Protein AF-A0AAU6C5Q3-F1 (afdb_monomer_lite)

Foldseek 3Di:
DDDDDDDDPVVCDPVNVVVLVVLQVVQVVVVHGSVVVVLCVVVVDPVDPDDDDDDPDPVVPPDD

Sequence (64 aa):
MARGASLRPASLSPQLLAALRGLDGLARRRGQSLAQTALSWALRDARVTSLIIGASSVGSSTRA

Secondary structure (DSSP, 8-state):
-----SPPGGG--HHHHHHHHHHHHHHHHTT--HHHHHHHHHTTSTT--------S-GGGS---

Structure (mmCIF, N/CA/C/O backbone):
data_AF-A0AAU6C5Q3-F1
#
_entry.id   AF-A0AAU6C5Q3-F1
#
loop_
_atom_site.group_PDB
_atom_site.id
_atom_site.type_symbol
_atom_site.label_atom_id
_atom_site.label_alt_id
_atom_site.label_comp_id
_atom_site.label_asym_id
_atom_site.label_entity_id
_atom_site.label_seq_id
_atom_site.pdbx_PDB_ins_code
_atom_site.Cartn_x
_atom_site.Cartn_y
_atom_site.Cartn_z
_atom_site.occupancy
_atom_site.B_iso_or_equiv
_atom_site.auth_seq_id
_atom_site.auth_comp_id
_atom_site.auth_asym_id
_atom_site.auth_atom_id
_atom_site.pdbx_PDB_model_num
ATOM 1 N N . MET A 1 1 ? 13.096 -11.799 15.196 1.00 35.00 1 MET A N 1
ATOM 2 C CA . MET A 1 1 ? 13.906 -12.037 13.979 1.00 35.00 1 MET A CA 1
ATOM 3 C C . MET A 1 1 ? 13.021 -11.841 12.750 1.00 35.00 1 MET A C 1
ATOM 5 O O . MET A 1 1 ? 12.190 -12.700 12.502 1.00 35.00 1 MET A O 1
ATOM 9 N N . ALA A 1 2 ? 13.162 -10.747 11.998 1.00 36.59 2 ALA A N 1
ATOM 10 C CA . ALA A 1 2 ? 12.521 -10.601 10.686 1.00 36.59 2 ALA A CA 1
ATOM 11 C C . ALA A 1 2 ? 13.602 -10.755 9.609 1.00 36.59 2 ALA A C 1
ATOM 13 O O . ALA A 1 2 ? 14.368 -9.831 9.346 1.00 36.59 2 ALA A O 1
ATOM 14 N N . ARG A 1 3 ? 13.728 -11.964 9.055 1.00 54.38 3 ARG A N 1
ATOM 15 C CA . ARG A 1 3 ? 14.657 -12.279 7.964 1.00 54.38 3 ARG A CA 1
ATOM 16 C C . ARG A 1 3 ? 13.871 -12.375 6.651 1.00 54.38 3 ARG A C 1
ATOM 18 O O . ARG A 1 3 ? 13.049 -13.269 6.511 1.00 54.38 3 ARG A O 1
ATOM 25 N N . GLY A 1 4 ? 14.177 -11.486 5.699 1.00 51.34 4 GLY A N 1
ATOM 26 C CA . GLY A 1 4 ? 14.130 -11.800 4.263 1.00 51.34 4 GLY A CA 1
ATOM 27 C C . GLY A 1 4 ? 12.818 -11.620 3.484 1.00 51.34 4 GLY A C 1
ATOM 28 O O . GLY A 1 4 ? 12.482 -12.510 2.712 1.00 51.34 4 GLY A O 1
ATOM 29 N N . ALA A 1 5 ? 12.120 -10.484 3.599 1.00 56.50 5 ALA A N 1
ATOM 30 C CA . ALA A 1 5 ? 10.942 -10.179 2.762 1.00 56.50 5 ALA A CA 1
ATOM 31 C C . ALA A 1 5 ? 11.086 -8.915 1.888 1.00 56.50 5 ALA A C 1
ATOM 33 O O . ALA A 1 5 ? 10.091 -8.346 1.446 1.00 56.50 5 ALA A O 1
ATOM 34 N N . SER A 1 6 ? 12.311 -8.445 1.631 1.00 65.25 6 SER A N 1
ATOM 35 C CA . SER A 1 6 ? 12.517 -7.389 0.632 1.00 65.25 6 SER A CA 1
ATOM 36 C C . SER A 1 6 ? 12.204 -7.942 -0.761 1.00 65.25 6 SER A C 1
ATOM 38 O O . SER A 1 6 ? 12.590 -9.069 -1.079 1.00 65.25 6 SER A O 1
ATOM 40 N N . LEU A 1 7 ? 11.488 -7.160 -1.576 1.00 65.94 7 LEU A N 1
ATOM 41 C CA . LEU A 1 7 ? 11.110 -7.529 -2.944 1.00 65.94 7 LEU A CA 1
ATOM 42 C C . LEU A 1 7 ? 12.329 -8.062 -3.710 1.00 65.94 7 LEU A C 1
ATOM 44 O O . LEU A 1 7 ? 13.393 -7.440 -3.708 1.00 65.94 7 LEU A O 1
ATOM 48 N N . ARG A 1 8 ? 12.182 -9.219 -4.366 1.00 72.56 8 ARG A N 1
ATOM 49 C CA . ARG A 1 8 ? 13.258 -9.773 -5.195 1.00 72.56 8 ARG A CA 1
ATOM 50 C C . ARG A 1 8 ? 13.448 -8.848 -6.402 1.00 72.56 8 ARG A C 1
ATOM 52 O O . ARG A 1 8 ? 12.468 -8.570 -7.081 1.00 72.56 8 ARG A O 1
ATOM 59 N N . PRO A 1 9 ? 14.668 -8.412 -6.747 1.00 68.44 9 PRO A N 1
ATOM 60 C CA . PRO A 1 9 ? 14.875 -7.523 -7.896 1.00 68.44 9 PRO A CA 1
ATOM 61 C C . PRO A 1 9 ? 14.294 -8.079 -9.205 1.00 68.44 9 PRO A C 1
ATOM 63 O O . PRO A 1 9 ? 13.748 -7.332 -10.008 1.00 68.44 9 PRO A O 1
ATOM 66 N N . ALA A 1 10 ? 14.311 -9.405 -9.370 1.00 71.31 10 ALA A N 1
ATOM 67 C CA . ALA A 1 10 ? 13.718 -10.100 -10.511 1.00 71.31 10 ALA A CA 1
ATOM 68 C C . ALA A 1 10 ? 12.182 -9.969 -10.620 1.00 71.31 10 ALA A C 1
ATOM 70 O O . ALA A 1 10 ? 11.638 -10.209 -11.692 1.00 71.31 10 ALA A O 1
ATOM 71 N N . SER A 1 11 ? 11.467 -9.594 -9.549 1.00 72.81 11 SER A N 1
ATOM 72 C CA . SER A 1 11 ? 10.015 -9.360 -9.601 1.00 72.81 11 SER A CA 1
ATOM 73 C C . SER A 1 11 ? 9.646 -7.941 -10.049 1.00 72.81 11 SER A C 1
ATOM 75 O O . SER A 1 11 ? 8.467 -7.645 -10.229 1.00 72.81 11 SER A O 1
ATOM 77 N N . LEU A 1 12 ? 10.627 -7.046 -10.213 1.00 82.44 12 LEU A N 1
ATOM 78 C CA . LEU A 1 12 ? 10.410 -5.676 -10.673 1.00 82.44 12 LEU A CA 1
ATOM 79 C C . LEU A 1 12 ? 10.558 -5.606 -12.193 1.00 82.44 12 LEU A C 1
ATOM 81 O O . LEU A 1 12 ? 11.627 -5.297 -12.716 1.00 82.44 12 LEU A O 1
ATOM 85 N N . SER A 1 13 ? 9.472 -5.889 -12.914 1.00 89.00 13 SER A N 1
ATOM 86 C CA . SER A 1 13 ? 9.466 -5.706 -14.365 1.00 89.00 13 SER A CA 1
ATOM 87 C C . SER A 1 13 ? 9.581 -4.215 -14.736 1.00 89.00 13 SER A C 1
ATOM 89 O O . SER A 1 13 ? 9.103 -3.350 -13.988 1.00 89.00 13 SER A O 1
ATOM 91 N N . PRO A 1 14 ? 10.165 -3.877 -15.900 1.00 90.06 14 PRO A N 1
ATOM 92 C CA . PRO A 1 14 ? 10.209 -2.498 -16.390 1.00 90.06 14 PRO A CA 1
ATOM 93 C C . PRO A 1 14 ? 8.823 -1.840 -16.458 1.00 90.06 14 PRO A C 1
ATOM 95 O O . PRO A 1 14 ? 8.671 -0.659 -16.152 1.00 90.06 14 PRO A O 1
ATOM 98 N N . GLN A 1 15 ? 7.799 -2.620 -16.802 1.00 92.31 15 GLN A N 1
ATOM 99 C CA . GLN A 1 15 ? 6.408 -2.184 -16.881 1.00 92.31 15 GLN A CA 1
ATOM 100 C C . GLN A 1 15 ? 5.850 -1.836 -15.495 1.00 92.31 15 GLN A C 1
ATOM 102 O O . GLN A 1 15 ? 5.220 -0.791 -15.329 1.00 92.31 15 GLN A O 1
ATOM 107 N N . LEU A 1 16 ? 6.122 -2.669 -14.484 1.00 90.38 16 LEU A N 1
ATOM 108 C CA . LEU A 1 16 ? 5.730 -2.391 -13.102 1.00 90.38 16 LEU A CA 1
ATOM 109 C C . LEU A 1 16 ? 6.425 -1.128 -12.582 1.00 90.38 16 LEU A C 1
ATOM 1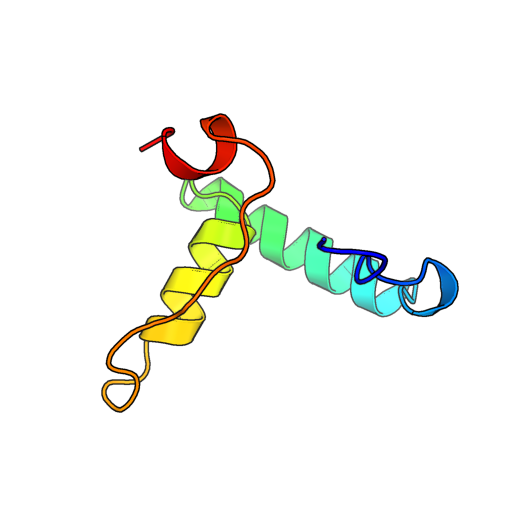11 O O . LEU A 1 16 ? 5.783 -0.276 -11.972 1.00 90.38 16 LEU A O 1
ATOM 115 N N . LEU A 1 17 ? 7.718 -0.963 -12.867 1.00 91.44 17 LEU A N 1
ATOM 116 C CA . LEU A 1 17 ? 8.465 0.239 -12.491 1.00 91.44 17 LEU A CA 1
ATOM 117 C C . LEU A 1 17 ? 7.903 1.502 -13.153 1.00 91.44 17 LEU A C 1
ATOM 119 O O . LEU A 1 17 ? 7.799 2.535 -12.493 1.00 91.44 17 LEU A O 1
ATOM 123 N N . ALA A 1 18 ? 7.511 1.429 -14.425 1.00 94.25 18 ALA A N 1
ATOM 124 C CA . ALA A 1 18 ? 6.869 2.544 -15.115 1.00 94.25 18 ALA A CA 1
ATOM 125 C C . ALA A 1 18 ? 5.535 2.929 -14.449 1.00 94.25 18 ALA A C 1
ATOM 127 O O . ALA A 1 18 ? 5.301 4.109 -14.180 1.00 94.25 18 ALA A O 1
ATOM 128 N N . ALA A 1 19 ? 4.703 1.943 -14.100 1.00 92.50 19 ALA A N 1
ATOM 129 C CA . ALA A 1 19 ? 3.447 2.177 -13.390 1.00 92.50 19 ALA A CA 1
ATOM 130 C C . ALA A 1 19 ? 3.670 2.800 -11.998 1.00 92.50 19 ALA A C 1
ATOM 132 O O . ALA A 1 19 ? 3.024 3.791 -11.652 1.00 92.50 19 ALA A O 1
ATOM 133 N N . LEU A 1 20 ? 4.629 2.277 -11.223 1.00 93.38 20 LEU A N 1
ATOM 134 C CA . LEU A 1 20 ? 4.981 2.807 -9.900 1.00 93.38 20 LEU A CA 1
ATOM 135 C C . LEU A 1 20 ? 5.478 4.255 -9.973 1.00 93.38 20 LEU A C 1
ATOM 137 O O . LEU A 1 20 ? 5.093 5.070 -9.138 1.00 93.38 20 LEU A O 1
ATOM 141 N N . ARG A 1 21 ? 6.276 4.608 -10.989 1.00 94.12 21 ARG A N 1
ATOM 142 C CA . ARG A 1 21 ? 6.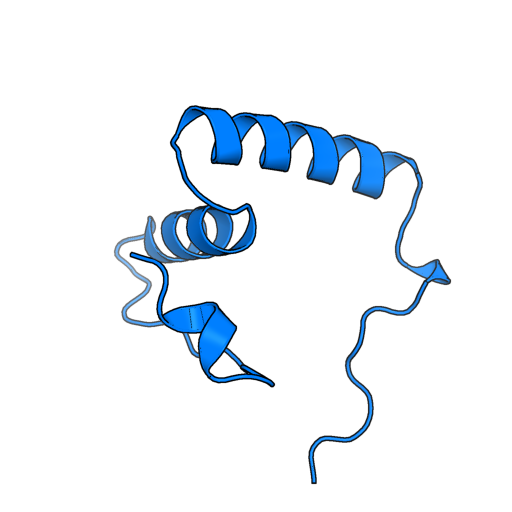722 5.994 -11.218 1.00 94.12 21 ARG A CA 1
ATOM 143 C C . ARG A 1 21 ? 5.558 6.929 -11.549 1.00 94.12 21 ARG A C 1
ATOM 145 O O . ARG A 1 21 ? 5.536 8.062 -11.075 1.00 94.12 21 ARG A O 1
ATOM 152 N N . GLY A 1 22 ? 4.575 6.460 -12.318 1.00 95.25 22 GLY A N 1
ATOM 153 C CA . GLY A 1 22 ? 3.352 7.222 -12.586 1.00 95.25 22 GLY A CA 1
ATOM 154 C C . GLY A 1 22 ? 2.545 7.501 -11.313 1.00 95.25 22 GLY A C 1
ATOM 155 O O . GLY A 1 22 ? 2.108 8.632 -11.083 1.00 95.25 22 GLY A O 1
ATOM 156 N N . LEU A 1 23 ? 2.402 6.487 -10.455 1.00 94.56 23 LEU A N 1
ATOM 157 C CA . LEU A 1 23 ? 1.734 6.613 -9.157 1.00 94.56 23 LEU A CA 1
ATOM 158 C C . LEU A 1 23 ? 2.502 7.522 -8.189 1.00 94.56 23 LEU A C 1
ATOM 160 O O . LEU A 1 23 ? 1.879 8.327 -7.502 1.00 94.56 23 LEU A O 1
ATOM 164 N N . ASP A 1 24 ? 3.833 7.456 -8.166 1.00 95.50 24 ASP A N 1
ATOM 165 C CA . ASP A 1 24 ? 4.654 8.373 -7.366 1.00 95.50 24 ASP A CA 1
ATOM 166 C C . ASP A 1 24 ? 4.456 9.826 -7.817 1.00 95.50 24 ASP A C 1
ATOM 168 O O . ASP A 1 24 ? 4.249 10.719 -6.999 1.00 95.50 24 ASP A O 1
ATOM 172 N N . GLY A 1 25 ? 4.389 10.066 -9.130 1.00 96.31 25 GLY A N 1
ATOM 173 C CA . GLY A 1 25 ? 4.058 11.382 -9.671 1.00 96.31 25 GLY A CA 1
ATOM 174 C C . GLY A 1 25 ? 2.692 11.899 -9.202 1.00 96.31 25 GLY A C 1
ATOM 175 O O . GLY A 1 25 ? 2.546 13.089 -8.929 1.00 96.31 25 GLY A O 1
ATOM 176 N N . LEU A 1 26 ? 1.683 11.029 -9.094 1.00 94.06 26 LEU A N 1
ATOM 177 C CA . LEU A 1 26 ? 0.367 11.364 -8.530 1.00 94.06 26 LEU A CA 1
ATOM 178 C C . LEU A 1 26 ? 0.445 11.676 -7.032 1.00 94.06 26 LEU A C 1
ATOM 180 O O . LEU A 1 26 ? -0.122 12.677 -6.593 1.00 94.06 26 LEU A O 1
ATOM 184 N N . ALA A 1 27 ? 1.160 10.849 -6.270 1.00 94.44 27 ALA A N 1
ATOM 185 C CA . ALA A 1 27 ? 1.341 11.021 -4.833 1.00 94.44 27 ALA A CA 1
ATOM 186 C C . ALA A 1 27 ? 2.009 12.369 -4.519 1.00 94.44 27 ALA A C 1
ATOM 188 O O . ALA A 1 27 ? 1.489 13.157 -3.726 1.00 94.44 27 ALA A O 1
ATOM 189 N N . ARG A 1 28 ? 3.084 12.707 -5.243 1.00 95.00 28 ARG A N 1
ATOM 190 C CA . ARG 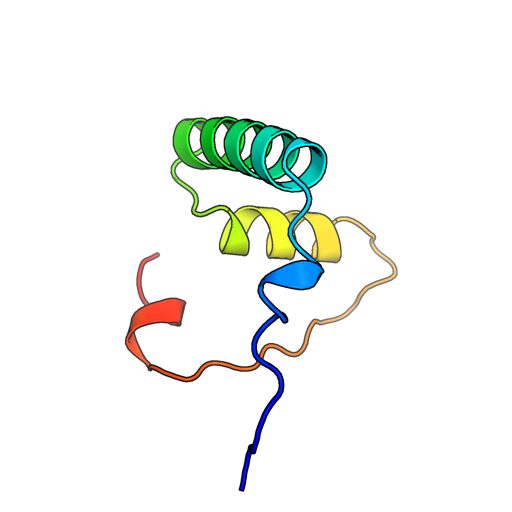A 1 28 ? 3.825 13.964 -5.060 1.00 95.00 28 ARG A CA 1
ATOM 191 C C . ARG A 1 28 ? 2.995 15.200 -5.372 1.00 95.00 28 ARG A C 1
ATOM 193 O O . ARG A 1 28 ? 3.099 16.183 -4.647 1.00 95.00 28 ARG A O 1
ATOM 200 N N . ARG A 1 29 ? 2.119 15.150 -6.384 1.00 94.94 29 ARG A N 1
ATOM 201 C CA . ARG A 1 29 ? 1.170 16.251 -6.654 1.00 94.94 29 ARG A CA 1
ATOM 202 C C . ARG A 1 29 ? 0.200 16.495 -5.499 1.00 94.94 29 ARG A C 1
ATOM 204 O O . ARG A 1 29 ? -0.294 17.604 -5.355 1.00 94.94 29 ARG A O 1
ATOM 211 N N . ARG A 1 30 ? -0.068 15.474 -4.682 1.00 91.44 30 ARG A N 1
ATOM 212 C CA . AR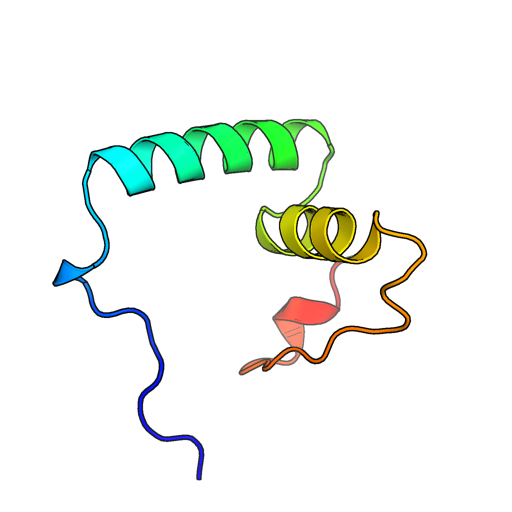G A 1 30 ? -0.908 15.557 -3.479 1.00 91.44 30 ARG A CA 1
ATOM 213 C C . ARG A 1 30 ? -0.103 15.850 -2.207 1.00 91.44 30 ARG A C 1
ATOM 215 O O . ARG A 1 30 ? -0.681 15.815 -1.127 1.00 91.44 30 ARG A O 1
ATOM 222 N N . GLY A 1 31 ? 1.208 16.088 -2.315 1.00 93.31 31 GLY A N 1
ATOM 223 C CA . GLY A 1 31 ? 2.097 16.274 -1.164 1.00 93.31 31 GLY A CA 1
ATOM 224 C C . GLY A 1 31 ? 2.324 15.004 -0.338 1.00 93.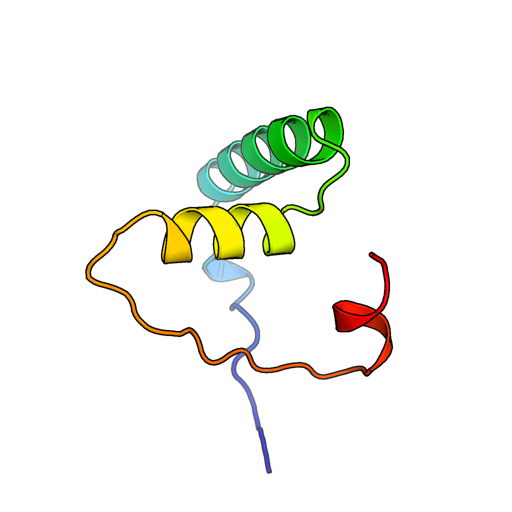31 31 GLY A C 1
ATOM 225 O O . GLY A 1 31 ? 2.762 15.092 0.801 1.00 93.31 31 GLY A O 1
ATOM 226 N N . GLN A 1 32 ? 2.022 13.826 -0.889 1.00 93.56 32 GLN A N 1
ATOM 227 C CA . GLN A 1 32 ? 2.138 12.541 -0.202 1.00 93.56 32 GLN A CA 1
ATOM 228 C C . GLN A 1 32 ? 3.249 11.684 -0.814 1.00 93.56 32 GLN A C 1
ATOM 230 O O . GLN A 1 32 ? 3.590 11.803 -1.992 1.00 93.56 32 GLN A O 1
ATOM 235 N N . SER A 1 33 ? 3.791 10.769 -0.018 1.00 93.25 33 SER A N 1
ATOM 236 C CA . SER A 1 33 ? 4.606 9.663 -0.522 1.00 93.25 33 SER A CA 1
ATOM 237 C C . SER A 1 33 ? 3.735 8.588 -1.173 1.00 93.25 33 SER A C 1
ATOM 239 O O . SER A 1 33 ? 2.573 8.396 -0.803 1.00 93.25 33 SER A O 1
ATOM 241 N N . LEU A 1 34 ? 4.319 7.813 -2.092 1.00 93.44 34 LEU A N 1
ATOM 242 C CA . LEU A 1 34 ? 3.650 6.656 -2.690 1.00 93.44 34 LEU A CA 1
ATOM 243 C C . LEU A 1 34 ? 3.105 5.680 -1.630 1.00 93.44 34 LEU A C 1
ATOM 245 O O . LEU A 1 34 ? 1.999 5.165 -1.781 1.00 93.44 34 LEU A O 1
ATOM 249 N N . ALA A 1 35 ? 3.842 5.471 -0.533 1.00 91.19 35 ALA A N 1
ATOM 250 C CA . ALA A 1 35 ? 3.405 4.626 0.577 1.00 91.19 35 ALA A CA 1
ATOM 251 C C . ALA A 1 35 ? 2.156 5.189 1.278 1.00 91.19 35 ALA A C 1
ATOM 253 O O . ALA A 1 35 ? 1.191 4.460 1.482 1.00 91.19 35 ALA A O 1
ATOM 254 N N . GLN A 1 36 ? 2.123 6.490 1.581 1.00 92.06 36 GLN A N 1
ATOM 255 C CA . GLN A 1 36 ? 0.945 7.142 2.171 1.00 92.06 36 GLN A CA 1
ATOM 256 C C . GLN A 1 36 ? -0.277 7.078 1.240 1.00 92.06 36 GLN A C 1
ATOM 258 O O . GLN A 1 36 ? -1.392 6.807 1.694 1.00 92.06 36 GLN A O 1
ATOM 263 N N . THR A 1 37 ? -0.079 7.264 -0.069 1.00 94.06 37 THR A N 1
ATOM 264 C CA . THR A 1 37 ? -1.150 7.103 -1.063 1.00 94.06 37 THR A CA 1
ATOM 265 C C . THR A 1 37 ? -1.650 5.658 -1.125 1.00 94.06 37 THR A C 1
ATOM 267 O O . THR A 1 37 ? -2.860 5.441 -1.170 1.00 94.06 37 THR A O 1
ATOM 270 N N . ALA A 1 38 ? -0.757 4.667 -1.062 1.00 93.00 38 ALA A N 1
ATOM 271 C CA . ALA A 1 38 ? -1.136 3.255 -1.023 1.00 93.00 38 ALA A CA 1
ATOM 272 C C . ALA A 1 38 ? -1.953 2.909 0.234 1.00 93.00 38 ALA A C 1
ATOM 274 O O . ALA A 1 38 ? -2.958 2.209 0.131 1.00 93.00 38 ALA A O 1
ATOM 275 N N . LEU A 1 39 ? -1.581 3.447 1.401 1.00 92.00 39 LEU A N 1
ATOM 276 C CA . LEU A 1 39 ? -2.344 3.269 2.642 1.00 92.00 39 LEU A CA 1
ATOM 277 C C . LEU A 1 39 ? -3.733 3.903 2.551 1.00 92.00 39 LEU A C 1
ATOM 279 O O . LEU A 1 39 ? -4.727 3.255 2.868 1.00 92.00 39 LEU A O 1
ATOM 283 N N . SER A 1 40 ? -3.815 5.134 2.046 1.00 92.00 40 SER A N 1
ATOM 284 C CA . SER A 1 40 ? -5.095 5.826 1.842 1.00 92.00 40 SER A CA 1
ATOM 285 C C . SER A 1 40 ? -5.997 5.063 0.869 1.00 92.00 40 SER A C 1
ATOM 287 O O . SER A 1 40 ? -7.205 4.974 1.064 1.00 92.00 40 SER A O 1
ATOM 289 N N . TRP A 1 41 ? -5.410 4.479 -0.177 1.00 93.19 41 TRP A N 1
ATOM 290 C CA . TRP A 1 41 ? -6.127 3.644 -1.132 1.00 93.19 41 TRP A CA 1
ATOM 291 C C . TRP A 1 41 ? -6.613 2.334 -0.508 1.00 93.19 41 TRP A C 1
ATOM 293 O O . TRP A 1 41 ? -7.731 1.917 -0.788 1.00 93.19 41 TRP A O 1
ATOM 303 N N . ALA A 1 42 ? -5.814 1.698 0.347 1.00 93.06 42 ALA A N 1
ATOM 304 C CA . ALA A 1 42 ? -6.206 0.467 1.026 1.00 93.06 42 ALA A CA 1
ATOM 305 C C . ALA A 1 42 ? -7.330 0.700 2.055 1.00 93.06 42 ALA A C 1
ATOM 307 O O . ALA A 1 42 ? -8.216 -0.139 2.182 1.00 93.06 42 ALA A O 1
ATOM 308 N N . LEU A 1 43 ? -7.344 1.860 2.723 1.00 93.06 43 LEU A N 1
ATOM 309 C CA . LEU A 1 43 ? -8.405 2.267 3.659 1.00 93.06 43 LEU A CA 1
ATOM 310 C C . LEU A 1 43 ? -9.637 2.882 2.983 1.00 93.06 43 LEU A C 1
ATOM 312 O O . LEU A 1 43 ? -10.601 3.214 3.665 1.00 93.06 43 LEU A O 1
ATOM 316 N N . ARG A 1 44 ? -9.635 3.068 1.656 1.00 93.38 44 ARG A N 1
ATOM 317 C CA . ARG A 1 44 ? -10.770 3.699 0.957 1.00 93.38 44 ARG A CA 1
ATOM 318 C C . ARG A 1 44 ? -12.047 2.858 1.004 1.00 93.38 44 ARG A C 1
ATOM 320 O O . ARG A 1 44 ? -13.128 3.378 0.753 1.00 93.38 44 ARG A O 1
ATOM 327 N N . ASP A 1 45 ? -11.907 1.551 1.214 1.00 94.31 45 ASP A N 1
ATOM 328 C CA . ASP A 1 45 ? -13.021 0.617 1.295 1.00 94.31 45 ASP A CA 1
ATOM 329 C C . ASP A 1 45 ? -13.545 0.588 2.732 1.00 94.31 45 ASP A C 1
ATOM 331 O O . ASP A 1 45 ? -12.818 0.222 3.653 1.00 94.31 45 ASP A O 1
ATOM 335 N N . ALA A 1 46 ? -14.820 0.938 2.916 1.00 91.44 46 ALA A N 1
ATOM 336 C CA . ALA A 1 46 ? -15.467 1.005 4.227 1.00 91.44 46 ALA A CA 1
ATOM 337 C C . ALA A 1 46 ? -15.485 -0.338 4.983 1.00 91.44 46 ALA A C 1
ATOM 339 O O . ALA A 1 46 ? -15.742 -0.368 6.184 1.00 91.44 46 ALA A O 1
ATOM 340 N N . ARG A 1 47 ? -15.212 -1.456 4.298 1.00 95.19 47 ARG A N 1
ATOM 341 C CA . ARG A 1 47 ? -15.097 -2.789 4.904 1.00 95.19 47 ARG A CA 1
ATOM 342 C C . ARG A 1 47 ? -13.745 -3.023 5.583 1.00 95.19 47 ARG A C 1
ATOM 344 O O . ARG A 1 47 ? -13.602 -3.996 6.318 1.00 95.19 47 ARG A O 1
ATOM 351 N N . VAL A 1 48 ? -12.747 -2.175 5.332 1.00 93.06 48 VAL A N 1
ATOM 352 C CA . VAL A 1 48 ? -11.405 -2.289 5.913 1.00 93.06 48 VAL A CA 1
ATOM 353 C C . VAL A 1 48 ? -11.338 -1.457 7.190 1.00 93.06 48 VAL A C 1
ATOM 355 O O . VAL A 1 48 ? -11.353 -0.232 7.150 1.00 93.06 48 VAL A O 1
ATOM 358 N N . THR A 1 49 ? -11.244 -2.126 8.339 1.00 92.50 49 THR A N 1
ATOM 359 C CA . THR A 1 49 ? -11.221 -1.458 9.651 1.00 92.50 49 THR A CA 1
ATOM 360 C C . THR A 1 49 ? -9.840 -0.920 10.023 1.00 92.50 49 THR A C 1
ATOM 362 O O . THR A 1 49 ? -9.731 0.161 10.595 1.00 92.50 49 THR A O 1
ATOM 365 N N . SER A 1 50 ? -8.771 -1.663 9.721 1.00 92.81 50 SER A N 1
ATOM 366 C CA . SER A 1 50 ? -7.395 -1.211 9.942 1.00 92.81 50 SER A CA 1
ATOM 367 C C . SER A 1 50 ? -6.402 -1.938 9.030 1.00 92.81 50 SER A C 1
ATOM 369 O O . SER A 1 50 ? -6.746 -2.904 8.346 1.00 92.81 50 SER A O 1
ATOM 371 N N . LEU A 1 51 ? -5.159 -1.452 9.014 1.00 90.94 51 LEU A N 1
ATOM 372 C CA . LEU A 1 51 ? -4.032 -2.032 8.286 1.00 90.94 51 LEU A CA 1
ATOM 373 C C . LEU A 1 51 ? -2.851 -2.216 9.239 1.00 90.94 51 LEU A C 1
ATOM 375 O O . LEU A 1 51 ? -2.575 -1.347 10.065 1.00 90.94 51 LEU A O 1
ATOM 379 N N . ILE A 1 52 ? -2.117 -3.316 9.079 1.00 90.94 52 ILE A N 1
ATOM 380 C CA . ILE A 1 52 ? -0.868 -3.576 9.802 1.00 90.94 52 ILE A CA 1
ATOM 381 C C . ILE A 1 52 ? 0.295 -3.349 8.838 1.00 90.94 52 ILE A C 1
ATOM 383 O O . ILE A 1 52 ? 0.351 -3.966 7.774 1.00 90.94 52 ILE A O 1
ATOM 387 N N . ILE A 1 53 ? 1.232 -2.478 9.219 1.00 86.81 53 ILE A N 1
ATOM 388 C CA . ILE A 1 53 ? 2.438 -2.182 8.439 1.00 86.81 53 ILE A CA 1
ATOM 389 C C . ILE A 1 53 ? 3.698 -2.572 9.209 1.00 86.81 53 ILE A C 1
ATOM 391 O O . ILE A 1 53 ? 3.805 -2.344 10.412 1.00 86.81 53 ILE A O 1
ATOM 395 N N . GLY A 1 54 ? 4.674 -3.141 8.502 1.00 85.44 54 GLY A N 1
ATOM 396 C CA . GLY A 1 54 ? 6.018 -3.347 9.032 1.00 85.44 54 GLY A CA 1
ATOM 397 C C . GLY A 1 54 ? 6.889 -2.124 8.755 1.00 85.44 54 GLY A C 1
ATOM 398 O O . GLY A 1 54 ? 7.088 -1.773 7.594 1.00 85.44 54 GLY A O 1
ATOM 399 N N . ALA A 1 55 ? 7.429 -1.495 9.799 1.00 83.19 55 ALA A N 1
ATOM 400 C CA . ALA A 1 55 ? 8.390 -0.401 9.685 1.00 83.19 55 ALA A CA 1
ATOM 401 C C . ALA A 1 55 ? 9.757 -0.842 10.224 1.00 83.19 55 ALA A C 1
ATOM 403 O O . ALA A 1 55 ? 9.847 -1.447 11.290 1.00 83.19 55 ALA A O 1
ATOM 404 N N . SER A 1 56 ? 10.825 -0.538 9.486 1.00 79.69 56 SER A N 1
ATOM 405 C CA . SER A 1 56 ? 12.211 -0.825 9.887 1.00 79.69 56 SER A CA 1
ATOM 406 C C . SER A 1 56 ? 12.943 0.395 10.458 1.00 79.69 56 SER A C 1
ATOM 408 O O . SER A 1 56 ? 14.083 0.271 10.897 1.00 79.69 56 SER A O 1
ATOM 410 N N . SER A 1 57 ? 12.309 1.572 10.464 1.00 73.19 57 SER A N 1
ATOM 411 C CA . SER A 1 57 ? 12.862 2.811 11.013 1.00 73.19 57 SER A CA 1
ATOM 412 C C . SER A 1 57 ? 11.744 3.720 11.521 1.00 73.19 57 SER A C 1
ATOM 414 O O . SER A 1 57 ? 10.694 3.825 10.895 1.00 73.19 57 SER A O 1
ATOM 416 N N . VAL A 1 58 ? 11.974 4.407 12.642 1.00 68.56 58 VAL A N 1
ATOM 417 C CA . VAL A 1 58 ? 10.998 5.317 13.273 1.00 68.56 58 VAL A CA 1
ATOM 418 C C . VAL A 1 58 ? 10.704 6.535 12.385 1.00 68.56 58 VAL A C 1
ATOM 420 O O . VAL A 1 58 ? 9.594 7.059 12.384 1.00 68.56 58 VAL A O 1
ATOM 423 N N . GLY A 1 59 ? 11.672 6.954 11.563 1.00 64.75 59 GLY A N 1
ATOM 424 C CA . GLY A 1 59 ? 11.539 8.130 10.700 1.00 64.75 59 GLY A CA 1
ATOM 425 C C . GLY A 1 59 ? 10.537 7.979 9.550 1.00 64.75 59 GLY A C 1
ATOM 426 O O . GLY A 1 59 ? 10.135 8.987 8.975 1.00 64.75 59 GLY A O 1
ATOM 427 N N . SER A 1 60 ? 10.109 6.756 9.209 1.00 57.41 60 SER A N 1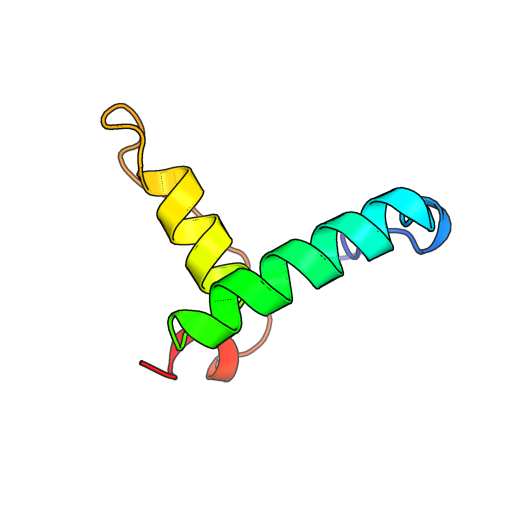
ATOM 428 C CA . SER A 1 60 ? 9.178 6.533 8.094 1.00 57.41 60 SER A CA 1
ATOM 429 C C . SER A 1 60 ? 7.729 6.915 8.408 1.00 57.41 60 SER A C 1
ATOM 431 O O . SER A 1 60 ? 6.972 7.168 7.477 1.00 57.41 60 SER A O 1
ATOM 433 N N . SER A 1 61 ? 7.343 6.967 9.688 1.00 53.88 61 SER A N 1
ATOM 434 C CA . SER A 1 61 ? 5.952 7.210 10.111 1.00 53.88 61 SER A CA 1
ATOM 435 C C . SER A 1 61 ? 5.696 8.632 10.637 1.00 53.88 61 SER A C 1
ATOM 437 O O . SER A 1 61 ? 4.552 8.962 10.928 1.00 53.88 61 SER A O 1
ATOM 439 N N . THR A 1 62 ? 6.733 9.477 10.748 1.00 49.38 62 THR A N 1
ATOM 440 C CA . THR A 1 62 ? 6.684 10.748 11.512 1.00 49.38 62 THR A CA 1
ATOM 441 C C . THR A 1 62 ? 6.683 12.030 10.664 1.00 49.38 62 THR A C 1
ATOM 443 O O . THR A 1 62 ? 6.519 13.115 11.214 1.00 49.38 62 THR A O 1
ATOM 446 N N . ARG A 1 63 ? 6.801 11.977 9.331 1.00 49.50 63 ARG A N 1
ATOM 447 C CA . ARG A 1 63 ? 6.532 13.172 8.501 1.00 49.50 63 ARG A CA 1
ATOM 448 C C . ARG A 1 63 ? 5.054 13.224 8.116 1.00 49.50 63 ARG A C 1
ATOM 450 O O . ARG A 1 63 ? 4.660 12.663 7.092 1.00 49.50 63 ARG A O 1
ATOM 457 N N . ALA A 1 64 ? 4.275 13.836 9.009 1.00 42.38 64 ALA A N 1
ATOM 458 C CA . ALA A 1 64 ? 2.998 14.468 8.686 1.00 42.38 64 ALA A CA 1
ATOM 459 C C . ALA A 1 64 ? 3.225 15.701 7.798 1.00 42.38 64 ALA A C 1
ATOM 461 O O . ALA A 1 64 ? 4.302 16.329 7.941 1.00 42.38 64 ALA A O 1
#

pLDDT: mean 81.99, std 16.9, range [35.0, 96.31]

Radius of gyration: 13.95 Å; chains: 1; bounding box: 30×29×31 Å